Protein AF-A0A847MNQ9-F1 (afdb_monomer_lite)

Foldseek 3Di:
DDPDDDPVVVVVVVVVVVVVVCVVCVVVVVVVVVVVVVVVVVVVVVLVPDAQEFEPEPDADVVSVVVSCVVGFPDDPCCPVDLVSVLVCLQPVDPHQYEYEYACLVVSVVNYDVRSVVNVVSLVCSCVRDVSYHYHHNPPDD

Secondary structure (DSSP, 8-state):
------HHHHHHHHHHHHHHHHHHTHHHHHHHHHHHHHHHHHHHHTTSS--EEEE-TT--SHHHHHHHHHHHS---TTTTS-HHHHHHHHHHT--S-EEEE-SSHHHHHHSS-HHHHHHHHHHHHHHHH-TTEEEE-TT---

Sequence (142 aa):
MSLTLSTKKARRYNARQLKKWHAKNSDFIAYKKRLLQALSSEMAVSREKAMIRIDLNGIRSVEDFYQRLAATVTLPSYAAANLDALHDVLLGDISESLQFVWSTVLEDLEKGSSRLEGLREMLESLPQARDDILISYKGCSN

Radius of gyration: 27.09 Å; chains: 1; bounding box: 70×39×66 Å

Structure (mmCIF, N/CA/C/O backbone):
data_AF-A0A847MNQ9-F1
#
_entry.id   AF-A0A847MNQ9-F1
#
loop_
_atom_site.group_PDB
_atom_site.id
_atom_site.type_symbol
_atom_site.label_atom_id
_atom_site.label_alt_id
_atom_site.label_comp_id
_atom_site.label_asym_id
_atom_site.label_entity_id
_atom_site.label_seq_id
_atom_site.pdbx_PDB_ins_code
_atom_site.Cartn_x
_atom_site.Cartn_y
_atom_site.Cartn_z
_atom_site.occupancy
_atom_site.B_iso_or_equiv
_atom_site.auth_seq_id
_atom_site.auth_comp_id
_atom_site.auth_asym_id
_atom_site.auth_atom_id
_atom_site.pdbx_PDB_model_num
ATOM 1 N N . MET A 1 1 ? 54.006 7.769 -44.978 1.00 34.22 1 MET A N 1
ATOM 2 C CA . MET A 1 1 ? 53.950 8.848 -43.965 1.00 34.22 1 MET A CA 1
ATOM 3 C C . MET A 1 1 ? 52.571 8.846 -43.307 1.00 34.22 1 MET A C 1
ATOM 5 O O . MET A 1 1 ? 51.610 9.218 -43.969 1.00 34.22 1 MET A O 1
ATOM 9 N N . SER A 1 2 ? 52.429 8.372 -42.062 1.00 47.62 2 SER A N 1
ATOM 10 C CA . SER A 1 2 ? 51.132 8.378 -41.363 1.00 47.62 2 SER A CA 1
ATOM 11 C C . SER A 1 2 ? 50.937 9.703 -40.628 1.00 47.62 2 SER A C 1
ATOM 13 O O . SER A 1 2 ? 51.619 9.983 -39.644 1.00 47.62 2 SER A O 1
ATOM 15 N N . LEU A 1 3 ? 50.015 10.535 -41.106 1.00 49.72 3 LEU A N 1
ATOM 16 C CA . LEU A 1 3 ? 49.666 11.796 -40.456 1.00 49.72 3 LEU A CA 1
ATOM 17 C C . LEU A 1 3 ? 48.873 11.507 -39.172 1.00 49.72 3 LEU A C 1
ATOM 19 O O . LEU A 1 3 ? 47.658 11.315 -39.212 1.00 49.72 3 LEU A O 1
ATOM 23 N N . THR A 1 4 ? 49.542 11.478 -38.020 1.00 60.06 4 THR A N 1
ATOM 24 C CA . THR A 1 4 ? 48.870 11.411 -36.716 1.00 60.06 4 THR A CA 1
ATOM 25 C C . THR A 1 4 ? 48.166 12.742 -36.454 1.00 60.06 4 THR A C 1
ATOM 27 O O . THR A 1 4 ? 48.795 13.757 -36.148 1.00 60.06 4 THR A O 1
ATOM 30 N N . LEU A 1 5 ? 46.842 12.772 -36.615 1.00 57.09 5 LEU A N 1
ATOM 31 C CA . LEU A 1 5 ? 46.034 13.944 -36.282 1.00 57.09 5 LEU A CA 1
ATOM 32 C C . LEU A 1 5 ? 46.167 14.256 -34.783 1.00 57.09 5 LEU A C 1
ATOM 34 O O . LEU A 1 5 ? 45.879 13.411 -33.942 1.00 57.09 5 LEU A O 1
ATOM 38 N N . SER A 1 6 ? 46.535 15.499 -34.451 1.00 65.25 6 SER A N 1
ATOM 39 C CA . SER A 1 6 ? 46.463 16.032 -33.081 1.00 65.25 6 SER A CA 1
ATOM 40 C C . SER A 1 6 ? 45.106 15.705 -32.435 1.00 65.25 6 SER A C 1
ATOM 42 O O . SER A 1 6 ? 44.063 15.794 -33.091 1.00 65.25 6 SER A O 1
ATOM 44 N N . THR A 1 7 ? 45.105 15.370 -31.142 1.00 68.94 7 THR A N 1
ATOM 45 C CA . THR A 1 7 ? 43.935 14.917 -30.360 1.00 68.94 7 THR A CA 1
ATOM 46 C C . THR A 1 7 ? 42.696 15.806 -30.545 1.00 68.94 7 THR A C 1
ATOM 48 O O . THR A 1 7 ? 41.572 15.315 -30.659 1.00 68.94 7 THR A O 1
ATOM 51 N N . LYS A 1 8 ? 42.883 17.126 -30.680 1.00 70.06 8 LYS A N 1
ATOM 52 C CA . LYS A 1 8 ? 41.805 18.096 -30.948 1.00 70.06 8 LYS A CA 1
ATOM 53 C C . LYS A 1 8 ? 41.211 17.963 -32.357 1.00 70.06 8 LYS A C 1
ATOM 55 O O . LYS A 1 8 ? 40.001 18.113 -32.528 1.00 70.06 8 LYS A O 1
ATOM 60 N N . LYS A 1 9 ? 42.033 17.669 -33.370 1.00 72.06 9 LYS A N 1
ATOM 61 C CA . LYS A 1 9 ? 41.580 17.424 -34.751 1.00 72.06 9 LYS A CA 1
ATOM 62 C C . LYS A 1 9 ? 40.865 16.074 -34.865 1.00 72.06 9 LYS A C 1
ATOM 64 O O . LYS A 1 9 ? 39.816 16.026 -35.501 1.00 72.06 9 LYS A O 1
ATOM 69 N N . ALA A 1 10 ? 41.350 15.035 -34.181 1.00 72.31 10 ALA A N 1
ATOM 70 C CA . ALA A 1 10 ? 40.689 13.728 -34.118 1.00 72.31 10 ALA A CA 1
ATOM 71 C C . ALA A 1 10 ? 39.288 13.816 -33.478 1.00 72.31 10 ALA A C 1
ATOM 73 O O . ALA A 1 10 ? 38.314 13.338 -34.054 1.00 72.31 10 ALA A O 1
ATOM 74 N N . ARG A 1 11 ? 39.143 14.539 -32.355 1.00 74.25 11 ARG A N 1
ATOM 75 C CA . ARG A 1 11 ? 37.832 14.798 -31.722 1.00 74.25 11 ARG A CA 1
ATOM 76 C C . ARG A 1 11 ? 36.861 15.523 -32.656 1.00 74.25 11 ARG A C 1
ATOM 78 O O . ARG A 1 11 ? 35.700 15.139 -32.764 1.00 74.25 11 ARG A O 1
ATOM 85 N N . ARG A 1 12 ? 37.334 16.554 -33.368 1.00 77.62 12 ARG A N 1
ATOM 86 C CA . ARG A 1 12 ? 36.520 17.296 -34.351 1.00 77.62 12 ARG A CA 1
ATOM 87 C C . ARG A 1 12 ? 36.111 16.423 -35.536 1.00 77.62 12 ARG A C 1
ATOM 89 O O . ARG A 1 12 ? 34.982 16.540 -36.005 1.00 77.62 12 ARG A O 1
ATOM 96 N N . TYR A 1 13 ? 37.009 15.566 -36.013 1.00 77.44 13 TYR A N 1
ATOM 97 C CA . TYR A 1 13 ? 36.714 14.609 -37.074 1.00 77.44 13 TYR A CA 1
ATOM 98 C C . TYR A 1 13 ? 35.646 13.605 -36.624 1.00 77.44 13 TYR A C 1
ATOM 100 O O . TYR A 1 13 ? 34.620 13.484 -37.288 1.00 77.44 13 TYR A O 1
ATOM 108 N N . ASN A 1 14 ? 35.809 13.001 -35.445 1.00 80.25 14 ASN A N 1
ATOM 109 C CA . ASN A 1 14 ? 34.835 12.066 -34.883 1.00 80.25 14 ASN A CA 1
ATOM 110 C C . ASN A 1 14 ? 33.466 12.721 -34.668 1.00 80.25 14 ASN A C 1
ATOM 112 O O . ASN A 1 14 ? 32.460 12.148 -35.064 1.00 80.25 14 ASN A O 1
ATOM 116 N N . ALA A 1 15 ? 33.408 13.956 -34.158 1.00 79.12 15 ALA A N 1
ATOM 117 C CA . ALA A 1 15 ? 32.146 14.687 -34.008 1.00 79.12 15 ALA A CA 1
ATOM 118 C C . ALA A 1 15 ? 31.442 14.948 -35.355 1.00 79.12 15 ALA A C 1
ATOM 120 O O . ALA A 1 15 ? 30.215 14.884 -35.442 1.00 79.12 15 ALA A O 1
ATOM 121 N N . ARG A 1 16 ? 32.201 15.228 -36.426 1.00 81.69 16 ARG A N 1
ATOM 122 C CA . ARG A 1 16 ? 31.646 15.398 -37.782 1.00 81.69 16 ARG A CA 1
ATOM 123 C C . ARG A 1 16 ? 31.114 14.082 -38.339 1.00 81.69 16 ARG A C 1
ATOM 125 O O . 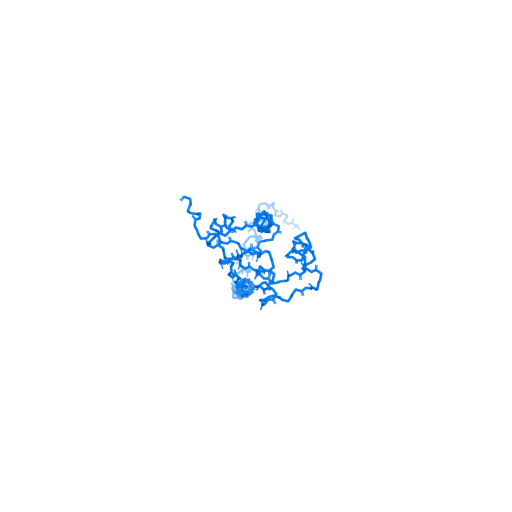ARG A 1 16 ? 30.036 14.080 -38.927 1.00 81.69 16 ARG A O 1
ATOM 132 N N . GLN A 1 17 ? 31.845 12.986 -38.146 1.00 82.19 17 GLN A N 1
ATOM 133 C CA . GLN A 1 17 ? 31.403 11.658 -38.575 1.00 82.19 17 GLN A CA 1
ATOM 134 C C . GLN A 1 17 ? 30.163 11.208 -37.802 1.00 82.19 17 GLN A C 1
ATOM 136 O O . GLN A 1 17 ? 29.209 10.742 -38.414 1.00 82.19 17 GLN A O 1
ATOM 141 N N . LEU A 1 18 ? 30.116 11.465 -36.493 1.00 76.31 18 LEU A N 1
ATOM 142 C CA . LEU A 1 18 ? 28.952 11.192 -35.655 1.00 76.31 18 LEU A CA 1
ATOM 143 C C . LEU A 1 18 ? 27.723 11.973 -36.141 1.00 76.31 18 LEU A C 1
ATOM 145 O O . LEU A 1 18 ? 26.659 11.393 -36.308 1.00 76.31 18 LEU A O 1
ATOM 149 N N . LYS A 1 19 ? 27.864 13.270 -36.454 1.00 80.69 19 LYS A N 1
ATOM 150 C CA . LYS A 1 19 ? 26.768 14.082 -37.018 1.00 80.69 19 LYS A CA 1
ATOM 151 C C . LYS A 1 19 ? 26.275 13.554 -38.363 1.00 80.69 19 LYS A C 1
ATOM 153 O O . LYS A 1 19 ? 25.069 13.462 -38.564 1.00 80.69 19 LYS A O 1
ATOM 158 N N . LYS A 1 20 ? 27.186 13.190 -39.272 1.00 84.69 20 LYS A N 1
ATOM 159 C CA . LYS A 1 20 ? 26.822 12.578 -40.562 1.00 84.69 20 LYS A CA 1
ATOM 160 C C . LYS A 1 20 ? 26.099 11.249 -40.362 1.00 84.69 20 LYS A C 1
ATOM 162 O O . LYS A 1 20 ? 25.113 10.982 -41.039 1.00 84.69 20 LYS A O 1
ATOM 167 N N . TRP A 1 21 ? 26.565 10.446 -39.412 1.00 81.94 21 TRP A N 1
ATOM 168 C CA . TRP A 1 21 ? 25.939 9.182 -39.057 1.00 81.94 21 TRP A CA 1
ATOM 169 C C . TRP A 1 21 ? 24.546 9.390 -38.450 1.00 81.94 21 TRP A C 1
ATOM 171 O O . TRP A 1 21 ? 23.607 8.730 -38.879 1.00 81.94 21 TRP A O 1
ATOM 181 N N . HIS A 1 22 ? 24.372 10.347 -37.536 1.00 75.62 22 HIS A N 1
ATOM 182 C CA . HIS A 1 22 ? 23.064 10.700 -36.979 1.00 75.62 22 HIS A CA 1
ATOM 183 C C . HIS A 1 22 ? 22.102 11.235 -38.042 1.00 75.62 22 HIS A C 1
ATOM 185 O O . HIS A 1 22 ? 20.931 10.887 -38.006 1.00 75.62 22 HIS A O 1
ATOM 191 N N . ALA A 1 23 ? 22.584 12.036 -38.996 1.00 80.44 23 ALA A N 1
ATOM 192 C CA . ALA A 1 23 ? 21.767 12.533 -40.101 1.00 80.44 23 ALA A CA 1
ATOM 193 C C . ALA A 1 23 ? 21.326 11.403 -41.043 1.00 80.44 23 ALA A C 1
ATOM 195 O O . ALA A 1 23 ? 20.187 11.387 -41.484 1.00 80.44 23 ALA A O 1
ATOM 196 N N . LYS A 1 24 ? 22.208 10.430 -41.315 1.00 80.50 24 LYS A N 1
ATOM 197 C CA . LYS A 1 24 ? 21.880 9.257 -42.140 1.00 80.50 24 LYS A CA 1
ATOM 198 C C . LYS A 1 24 ? 20.943 8.273 -41.428 1.00 80.50 24 LYS A C 1
ATOM 200 O O . LYS A 1 24 ? 20.216 7.546 -42.088 1.00 80.50 24 LYS A O 1
ATOM 205 N N . ASN A 1 25 ? 20.978 8.238 -40.096 1.00 83.00 25 ASN A N 1
ATOM 206 C CA . ASN A 1 25 ? 20.187 7.324 -39.269 1.00 83.00 25 ASN A CA 1
ATOM 207 C C . ASN A 1 25 ? 19.111 8.055 -38.449 1.00 83.00 25 ASN A C 1
ATOM 209 O O . ASN A 1 25 ? 18.689 7.545 -37.410 1.00 83.00 25 ASN A O 1
ATOM 213 N N . SER A 1 26 ? 18.681 9.246 -38.880 1.00 79.38 26 SER A N 1
ATOM 214 C CA . SER A 1 26 ? 17.713 10.079 -38.152 1.00 79.38 26 SER A CA 1
ATOM 215 C C . SER A 1 26 ? 16.431 9.317 -37.851 1.00 79.38 26 SER A C 1
ATOM 217 O O . SER A 1 26 ? 15.928 9.364 -36.731 1.00 79.38 26 SER A O 1
ATOM 219 N N . ASP A 1 27 ? 15.966 8.548 -38.830 1.00 78.94 27 ASP A N 1
ATOM 220 C CA . ASP A 1 27 ? 14.694 7.835 -38.773 1.00 78.94 27 ASP A CA 1
ATOM 221 C C . ASP A 1 27 ? 14.782 6.644 -37.817 1.00 78.94 27 ASP A C 1
ATOM 223 O O . ASP A 1 27 ? 13.886 6.427 -37.006 1.00 78.94 27 ASP A O 1
ATOM 227 N N . PHE A 1 28 ? 15.917 5.936 -37.817 1.00 79.00 28 PHE A N 1
ATOM 228 C CA . PHE A 1 28 ? 16.203 4.864 -36.862 1.00 79.00 28 PHE A CA 1
ATOM 229 C C . PHE A 1 28 ? 16.331 5.392 -35.427 1.00 79.00 28 PHE A C 1
ATOM 231 O O . PHE A 1 28 ? 15.838 4.775 -34.484 1.00 79.00 28 PHE A O 1
ATOM 238 N N . ILE A 1 29 ? 16.963 6.554 -35.241 1.00 79.50 29 ILE A N 1
ATOM 239 C CA . ILE A 1 29 ? 17.083 7.198 -33.927 1.00 79.50 29 ILE A CA 1
ATOM 240 C C . ILE A 1 29 ? 15.713 7.669 -33.439 1.00 79.50 29 ILE A C 1
ATOM 242 O O . ILE A 1 29 ? 15.387 7.466 -32.271 1.00 79.50 29 ILE A O 1
ATOM 246 N N . ALA A 1 30 ? 14.901 8.261 -34.316 1.00 79.62 30 ALA A N 1
ATOM 247 C CA . ALA A 1 30 ? 13.537 8.669 -34.001 1.00 79.62 30 ALA A CA 1
ATOM 248 C C . ALA A 1 30 ? 12.661 7.459 -33.650 1.00 79.62 30 ALA A C 1
ATOM 250 O O . ALA A 1 30 ? 11.944 7.503 -32.652 1.00 79.62 30 ALA A O 1
ATOM 251 N N . TYR A 1 31 ? 12.776 6.364 -34.405 1.00 78.81 31 TYR A N 1
ATOM 252 C CA . TYR A 1 31 ? 12.114 5.093 -34.120 1.00 78.81 31 TYR A CA 1
ATOM 253 C C . TYR A 1 31 ? 12.528 4.535 -32.757 1.00 78.81 31 TYR A C 1
ATOM 255 O O . TYR A 1 31 ? 11.676 4.300 -31.904 1.00 78.81 31 TYR A O 1
ATOM 263 N N . LYS A 1 32 ? 13.834 4.410 -32.497 1.00 80.94 32 LYS A N 1
ATOM 264 C CA . LYS A 1 32 ? 14.356 3.917 -31.216 1.00 80.94 32 LYS A CA 1
ATOM 265 C C . LYS A 1 32 ? 13.933 4.810 -30.048 1.00 80.94 32 LYS A C 1
ATOM 267 O O . LYS A 1 32 ? 13.582 4.299 -28.992 1.00 80.94 32 LYS A O 1
ATOM 272 N N . LYS A 1 33 ? 13.929 6.134 -30.232 1.00 80.38 33 LYS A N 1
ATOM 273 C CA . LYS A 1 33 ? 13.472 7.094 -29.219 1.00 80.38 33 LYS A CA 1
ATOM 274 C C . LYS A 1 33 ? 11.979 6.933 -28.930 1.00 80.38 33 LYS A C 1
ATOM 276 O O . LYS A 1 33 ? 11.605 6.907 -27.765 1.00 80.38 33 LYS A O 1
ATOM 281 N N . ARG A 1 34 ? 11.145 6.779 -29.965 1.00 81.25 34 ARG A N 1
ATOM 282 C CA . ARG A 1 34 ? 9.706 6.507 -29.816 1.00 81.25 34 ARG A CA 1
ATOM 283 C C . ARG A 1 34 ? 9.451 5.178 -29.119 1.00 81.25 34 ARG A C 1
ATOM 285 O O . ARG A 1 34 ? 8.612 5.137 -28.237 1.00 81.25 34 ARG A O 1
ATOM 292 N N . LEU A 1 35 ? 10.199 4.132 -29.462 1.00 75.81 35 LEU A N 1
ATOM 293 C CA . LEU A 1 35 ? 10.068 2.809 -28.853 1.00 75.81 35 LEU A CA 1
ATOM 294 C C . LEU A 1 35 ? 10.463 2.834 -27.371 1.00 75.81 35 LEU A C 1
ATOM 296 O O . LEU A 1 35 ? 9.731 2.325 -26.536 1.00 75.81 35 LEU A O 1
ATOM 300 N N . LEU A 1 36 ? 11.565 3.507 -27.022 1.00 72.00 36 LEU A N 1
ATOM 301 C CA . LEU A 1 36 ? 11.950 3.725 -25.623 1.00 72.00 36 LEU A CA 1
ATOM 302 C C . LEU A 1 36 ? 10.918 4.568 -24.861 1.00 72.00 36 LEU A C 1
ATOM 304 O O . LEU A 1 36 ? 10.665 4.313 -23.689 1.00 72.00 36 LEU A O 1
ATOM 308 N N . GLN A 1 37 ? 10.315 5.561 -25.517 1.00 72.44 37 GLN A N 1
ATOM 309 C CA . GLN A 1 37 ? 9.283 6.401 -24.914 1.00 72.44 37 GLN A CA 1
ATOM 310 C C . GLN A 1 37 ? 7.954 5.654 -24.741 1.00 72.44 37 GLN A C 1
ATOM 312 O O . GLN A 1 37 ? 7.308 5.832 -23.716 1.00 72.44 37 GLN A O 1
ATOM 317 N N . ALA A 1 38 ? 7.583 4.785 -25.684 1.00 69.81 38 ALA A N 1
ATOM 318 C CA . ALA A 1 38 ? 6.421 3.907 -25.591 1.00 69.81 38 ALA A CA 1
ATOM 319 C C . ALA A 1 38 ? 6.609 2.845 -24.503 1.00 69.81 38 ALA A C 1
ATOM 321 O O . ALA A 1 38 ? 5.729 2.704 -23.673 1.00 69.81 38 ALA A O 1
ATOM 322 N N . LEU A 1 39 ? 7.780 2.201 -24.416 1.00 66.81 39 LEU A N 1
ATOM 323 C CA . LEU A 1 39 ? 8.108 1.277 -23.321 1.00 66.81 39 LEU A CA 1
ATOM 324 C C . LEU A 1 39 ? 8.092 1.976 -21.956 1.00 66.81 39 LEU A C 1
ATOM 326 O O . LEU A 1 39 ? 7.530 1.452 -21.003 1.00 66.81 39 LEU A O 1
ATOM 330 N N . SER A 1 40 ? 8.661 3.181 -21.857 1.00 63.19 40 SER A N 1
ATOM 331 C CA . SER A 1 40 ? 8.593 3.993 -20.634 1.00 63.19 40 SER A CA 1
ATOM 332 C C . SER A 1 40 ? 7.147 4.356 -20.279 1.00 63.19 40 SER A C 1
ATOM 334 O O . SER A 1 40 ? 6.757 4.291 -19.118 1.00 63.19 40 SER A O 1
ATOM 336 N N . SER A 1 41 ? 6.328 4.681 -21.284 1.00 59.59 41 SER A N 1
ATOM 337 C CA . SER A 1 41 ? 4.906 4.967 -21.107 1.00 59.59 41 SER A CA 1
ATOM 338 C C . SER A 1 41 ? 4.105 3.720 -20.742 1.00 59.59 41 SER A C 1
ATOM 340 O O . SER A 1 41 ? 3.220 3.822 -19.915 1.00 59.59 41 SER A O 1
ATOM 342 N N . GLU A 1 42 ? 4.400 2.547 -21.292 1.00 56.94 42 GLU A N 1
ATOM 343 C CA . GLU A 1 42 ? 3.758 1.277 -20.933 1.00 56.94 42 GLU A CA 1
ATOM 344 C C . GLU A 1 42 ? 4.144 0.842 -19.518 1.00 56.94 42 GLU A C 1
ATOM 346 O O . GLU A 1 42 ? 3.303 0.331 -18.782 1.00 56.94 42 GLU A O 1
ATOM 351 N N . MET A 1 43 ? 5.384 1.107 -19.096 1.00 52.44 43 MET A N 1
ATOM 352 C CA . MET A 1 43 ? 5.829 0.923 -17.713 1.00 52.44 43 MET A CA 1
ATOM 353 C C . MET A 1 43 ? 5.205 1.953 -16.759 1.00 52.44 43 MET A C 1
ATOM 355 O O . MET A 1 43 ? 4.922 1.610 -15.616 1.00 52.44 43 MET A O 1
ATOM 359 N N . ALA A 1 44 ? 4.949 3.187 -17.209 1.00 50.50 44 ALA A N 1
ATOM 360 C CA . ALA A 1 44 ? 4.248 4.216 -16.436 1.00 50.50 44 ALA A CA 1
ATOM 361 C C . ALA A 1 44 ? 2.736 3.941 -16.334 1.00 50.50 44 ALA A C 1
ATOM 363 O O . ALA A 1 44 ? 2.180 4.007 -15.247 1.00 50.50 44 ALA A O 1
ATOM 364 N N . VAL A 1 45 ? 2.094 3.521 -17.425 1.00 52.81 45 VAL A N 1
ATOM 365 C CA . VAL A 1 45 ? 0.689 3.077 -17.466 1.00 52.81 45 VAL A CA 1
ATOM 366 C C . VAL A 1 45 ? 0.515 1.767 -16.686 1.00 52.81 45 VAL A C 1
ATOM 368 O O . VAL A 1 45 ? -0.512 1.551 -16.054 1.00 52.81 45 VAL A O 1
ATOM 371 N N . SER A 1 46 ? 1.547 0.916 -16.637 1.00 48.19 46 SER A N 1
ATOM 372 C CA . SER A 1 46 ? 1.586 -0.248 -15.740 1.00 48.19 46 SER A CA 1
ATOM 373 C C . SER A 1 46 ? 1.908 0.105 -14.285 1.00 48.19 46 SER A C 1
ATOM 375 O O . SER A 1 46 ? 1.673 -0.732 -13.425 1.00 48.19 46 SER A O 1
ATOM 377 N N . ARG A 1 47 ? 2.434 1.301 -13.986 1.00 48.59 47 ARG A N 1
ATOM 378 C CA . ARG A 1 47 ? 2.540 1.849 -12.618 1.00 48.59 47 ARG A CA 1
ATOM 379 C C . ARG A 1 47 ? 1.263 2.571 -12.185 1.00 48.59 47 ARG A C 1
ATOM 381 O O . ARG A 1 47 ? 0.968 2.605 -11.003 1.00 48.59 47 ARG A O 1
ATOM 388 N N . GLU A 1 48 ? 0.450 3.035 -13.132 1.00 51.16 48 GLU A N 1
ATOM 389 C CA . GLU A 1 48 ? -0.968 3.365 -12.917 1.00 51.16 48 GLU A CA 1
ATOM 390 C C . GLU A 1 48 ? -1.863 2.104 -12.853 1.00 51.16 48 GLU A C 1
ATOM 392 O O . GLU A 1 48 ? -3.092 2.208 -12.894 1.00 51.16 48 GLU A O 1
ATOM 397 N N . LYS A 1 49 ? -1.278 0.896 -12.736 1.00 54.12 49 LYS A N 1
ATOM 398 C CA . LYS A 1 49 ? -2.023 -0.341 -12.462 1.00 54.12 49 LYS A CA 1
ATOM 399 C C . LYS A 1 49 ? -2.788 -0.187 -11.153 1.00 54.12 49 LYS A C 1
ATOM 401 O O . LYS A 1 49 ? -2.204 -0.289 -10.084 1.00 54.12 49 LYS A O 1
ATOM 406 N N . ALA A 1 50 ? -4.098 -0.001 -11.283 1.00 65.50 50 ALA A N 1
ATOM 407 C CA . ALA A 1 50 ? -5.131 -0.419 -10.339 1.00 65.50 50 ALA A CA 1
ATOM 408 C C . ALA A 1 50 ? -4.702 -0.369 -8.863 1.00 65.50 50 ALA A C 1
ATOM 410 O O . ALA A 1 50 ? -4.677 -1.394 -8.186 1.00 65.50 50 ALA A O 1
ATOM 411 N N . MET A 1 51 ? -4.356 0.823 -8.373 1.00 76.12 51 MET A N 1
ATOM 412 C CA . MET A 1 51 ? -4.101 1.003 -6.951 1.00 76.12 51 MET A CA 1
ATOM 413 C C . MET A 1 51 ? -5.382 0.653 -6.188 1.00 76.12 51 MET A C 1
ATOM 415 O O . MET A 1 51 ? -6.432 1.268 -6.404 1.00 76.12 51 MET A O 1
ATOM 419 N N . ILE A 1 52 ? -5.315 -0.373 -5.342 1.00 84.50 52 ILE A N 1
ATOM 420 C CA . ILE A 1 52 ? -6.478 -0.871 -4.615 1.00 84.50 52 ILE A CA 1
ATOM 421 C C . ILE A 1 52 ? -6.780 0.125 -3.507 1.00 84.50 52 ILE A C 1
ATOM 423 O O . ILE A 1 52 ? -5.993 0.315 -2.580 1.00 84.50 52 ILE A O 1
ATOM 427 N N . ARG A 1 53 ? -7.930 0.787 -3.621 1.00 86.94 53 ARG A N 1
ATOM 428 C CA . ARG A 1 53 ? -8.369 1.777 -2.647 1.00 86.94 53 ARG A CA 1
ATOM 429 C C . ARG A 1 53 ? -9.169 1.113 -1.535 1.00 86.94 53 ARG A C 1
ATOM 431 O O . ARG A 1 53 ? -10.224 0.538 -1.787 1.00 86.94 53 ARG A O 1
ATOM 438 N N . ILE A 1 54 ? -8.692 1.274 -0.309 1.00 88.31 54 ILE A N 1
ATOM 439 C CA . ILE A 1 54 ? -9.293 0.736 0.908 1.00 88.31 54 ILE A CA 1
ATOM 440 C C . ILE A 1 54 ? -9.793 1.909 1.750 1.00 88.31 54 ILE A C 1
ATOM 442 O O . ILE A 1 54 ? -9.021 2.779 2.161 1.00 88.31 54 ILE A O 1
ATOM 446 N N . ASP A 1 55 ? -11.105 1.949 1.982 1.00 89.06 55 ASP A N 1
ATOM 447 C CA . ASP A 1 55 ? -11.738 2.968 2.817 1.00 89.06 55 ASP A CA 1
ATOM 448 C C . ASP A 1 55 ? -11.742 2.525 4.288 1.00 89.06 55 ASP A C 1
ATOM 450 O O . ASP A 1 55 ? -12.349 1.513 4.653 1.00 89.06 55 ASP A O 1
ATOM 454 N N . LEU A 1 56 ? -11.064 3.297 5.132 1.00 86.62 56 LEU A N 1
ATOM 455 C CA . LEU A 1 56 ? -10.909 3.067 6.565 1.00 86.62 56 LEU A CA 1
ATOM 456 C C . LEU A 1 56 ? -11.840 3.940 7.422 1.00 86.62 56 LEU A C 1
ATOM 458 O O . LEU A 1 56 ? -11.714 3.968 8.642 1.00 86.62 56 LEU A O 1
ATOM 462 N N . ASN A 1 57 ? -12.799 4.643 6.818 1.00 85.88 57 ASN A N 1
ATOM 463 C CA . ASN A 1 57 ? -13.704 5.522 7.553 1.00 85.88 57 ASN A CA 1
ATOM 464 C C . ASN A 1 57 ? -14.644 4.739 8.488 1.00 85.88 57 ASN A C 1
ATOM 466 O O . ASN A 1 57 ? -15.286 3.763 8.072 1.00 85.88 57 ASN A O 1
ATOM 470 N N . GLY A 1 58 ? -14.762 5.186 9.739 1.00 83.19 58 GLY A N 1
ATOM 471 C CA . GLY A 1 58 ? -15.675 4.629 10.738 1.00 83.19 58 GLY A CA 1
ATOM 472 C C . GLY A 1 58 ? -15.241 3.276 11.301 1.00 83.19 58 GLY A C 1
ATOM 473 O O . GLY A 1 58 ? -16.096 2.493 11.723 1.00 83.19 58 GLY A O 1
ATOM 474 N N . ILE A 1 59 ? -13.948 2.954 11.239 1.00 86.00 59 ILE A N 1
ATOM 475 C CA . ILE A 1 59 ? -13.407 1.727 11.829 1.00 86.00 59 ILE A CA 1
ATOM 476 C C . ILE A 1 59 ? -13.457 1.838 13.352 1.00 86.00 59 ILE A C 1
ATOM 478 O O . ILE A 1 59 ? -13.009 2.826 13.926 1.00 86.00 59 ILE A O 1
ATOM 482 N N . ARG A 1 60 ? -13.986 0.804 14.014 1.00 81.44 60 ARG A N 1
ATOM 483 C CA . ARG A 1 60 ? -14.119 0.767 15.480 1.00 81.44 60 ARG A CA 1
ATOM 484 C C . ARG A 1 60 ? -13.121 -0.174 16.140 1.00 81.44 60 ARG A C 1
ATOM 486 O O . ARG A 1 60 ? -12.912 -0.105 17.349 1.00 81.44 60 ARG A O 1
ATOM 493 N N . SER A 1 61 ? -12.501 -1.055 15.361 1.00 83.25 61 SER A N 1
ATOM 494 C CA . SER A 1 61 ? -11.543 -2.037 15.848 1.00 83.25 61 SER A CA 1
ATOM 495 C C . SER A 1 61 ? -10.536 -2.443 14.772 1.00 83.25 61 SER A C 1
ATOM 497 O O . SER A 1 61 ? -10.779 -2.301 13.578 1.00 83.25 61 SER A O 1
ATOM 499 N N . VAL A 1 62 ? -9.406 -3.000 15.208 1.00 83.69 62 VAL A N 1
ATOM 500 C CA . VAL A 1 62 ? -8.412 -3.613 14.312 1.00 83.69 62 VAL A CA 1
ATOM 501 C C . VAL A 1 62 ? -9.026 -4.781 13.519 1.00 83.69 62 VAL A C 1
ATOM 503 O O . VAL A 1 62 ? -8.665 -5.010 12.372 1.00 83.69 62 VAL A O 1
ATOM 506 N N . GLU A 1 63 ? -10.010 -5.479 14.088 1.00 83.31 63 GLU A N 1
ATOM 507 C CA . GLU A 1 63 ? -10.733 -6.552 13.397 1.00 83.31 63 GLU A CA 1
ATOM 508 C C . GLU A 1 63 ? -11.524 -6.026 12.190 1.00 83.31 63 GLU A C 1
ATOM 510 O O . GLU A 1 63 ? -11.450 -6.593 11.101 1.00 83.31 63 GLU A O 1
ATOM 515 N N . ASP A 1 64 ? -12.219 -4.892 12.345 1.00 84.62 64 ASP A N 1
ATOM 516 C CA . ASP A 1 64 ? -12.939 -4.256 11.233 1.00 84.62 64 ASP A CA 1
ATOM 517 C C . ASP A 1 64 ? -11.975 -3.838 10.113 1.00 84.62 64 ASP A C 1
ATOM 519 O O . ASP A 1 64 ? -12.313 -3.918 8.931 1.00 84.62 64 ASP A O 1
ATOM 523 N N . PHE A 1 65 ? -10.763 -3.404 10.476 1.00 86.25 65 PHE A N 1
ATOM 524 C CA . PHE A 1 65 ? -9.705 -3.130 9.508 1.00 86.25 65 PHE A CA 1
ATOM 525 C C . PHE A 1 65 ? -9.323 -4.400 8.738 1.00 86.25 65 PHE A C 1
ATOM 527 O O . PHE A 1 65 ? -9.326 -4.381 7.504 1.00 86.25 65 PHE A O 1
ATOM 534 N N . TYR A 1 66 ? -9.054 -5.508 9.438 1.00 84.56 66 TYR A N 1
ATOM 535 C CA . TYR A 1 66 ? -8.701 -6.781 8.802 1.00 84.56 66 TYR A CA 1
ATOM 536 C C . TYR A 1 66 ? -9.782 -7.257 7.841 1.00 84.56 66 TYR A C 1
ATOM 538 O O . TYR A 1 66 ? -9.464 -7.672 6.731 1.00 84.56 66 TYR A O 1
ATOM 546 N N . GLN A 1 67 ? -11.055 -7.152 8.222 1.00 84.75 67 GLN A N 1
ATOM 547 C CA . GLN A 1 67 ? -12.164 -7.552 7.356 1.00 84.75 67 GLN A CA 1
ATOM 548 C C . GLN A 1 67 ? -12.213 -6.731 6.064 1.00 84.75 67 GLN A C 1
ATOM 550 O O . GLN A 1 67 ? -12.393 -7.293 4.984 1.00 84.75 67 GLN A O 1
ATOM 555 N N . ARG A 1 68 ? -12.012 -5.411 6.147 1.00 87.81 68 ARG A N 1
ATOM 556 C CA . ARG A 1 68 ? -11.974 -4.534 4.963 1.00 87.81 68 ARG A CA 1
ATOM 557 C C . ARG A 1 68 ? -10.764 -4.819 4.076 1.00 87.81 68 ARG A C 1
ATOM 559 O O . ARG A 1 68 ? -10.879 -4.780 2.849 1.00 87.81 68 ARG A O 1
ATOM 566 N N . LEU A 1 69 ? -9.623 -5.131 4.685 1.00 85.94 69 LEU A N 1
ATOM 567 C CA . LEU A 1 69 ? -8.401 -5.448 3.957 1.00 85.94 69 LEU A CA 1
ATOM 568 C C . LEU A 1 69 ? -8.494 -6.818 3.275 1.00 85.94 69 LEU A C 1
ATOM 570 O O . LEU A 1 69 ? -8.243 -6.920 2.082 1.00 85.94 69 LEU A O 1
ATOM 574 N N . ALA A 1 70 ? -8.965 -7.844 3.983 1.00 85.00 70 ALA A N 1
ATOM 575 C CA . ALA A 1 70 ? -9.171 -9.187 3.441 1.00 85.00 70 ALA A CA 1
ATOM 576 C C . ALA A 1 70 ? -10.254 -9.238 2.349 1.00 85.00 70 ALA A C 1
ATOM 578 O O . ALA A 1 70 ? -10.214 -10.095 1.469 1.00 85.00 70 ALA A O 1
ATOM 579 N N . ALA A 1 71 ? -11.227 -8.320 2.384 1.00 83.69 71 ALA A N 1
ATOM 580 C CA . ALA A 1 71 ? -12.242 -8.199 1.338 1.00 83.69 71 ALA A CA 1
ATOM 581 C C . ALA A 1 71 ? -11.690 -7.631 0.020 1.00 83.69 71 ALA A C 1
ATOM 583 O O . ALA A 1 71 ? -12.302 -7.822 -1.031 1.00 83.69 71 ALA A O 1
ATOM 584 N N . THR A 1 72 ? -10.567 -6.911 0.070 1.00 83.00 72 THR A N 1
ATOM 585 C CA . THR A 1 72 ? -9.981 -6.219 -1.089 1.00 83.00 72 THR A CA 1
ATOM 586 C C . THR A 1 72 ? -8.693 -6.868 -1.581 1.00 83.00 72 THR A C 1
ATOM 588 O O . THR A 1 72 ? -8.427 -6.843 -2.781 1.00 83.00 72 THR A O 1
ATOM 591 N N . VAL A 1 73 ? -7.922 -7.475 -0.679 1.00 82.88 73 VAL A N 1
ATOM 592 C CA . VAL A 1 73 ? -6.623 -8.094 -0.948 1.00 82.88 73 VAL A CA 1
ATOM 593 C C . VAL A 1 73 ? -6.618 -9.507 -0.382 1.00 82.88 73 VAL A C 1
ATOM 595 O O . VAL A 1 73 ? -7.086 -9.756 0.730 1.00 82.88 73 VAL A O 1
ATOM 598 N N . THR A 1 74 ? -6.060 -10.452 -1.134 1.00 79.56 74 THR A N 1
ATOM 599 C CA . THR A 1 74 ? -5.857 -11.815 -0.643 1.00 79.56 74 THR A CA 1
ATOM 600 C C . THR A 1 74 ? -4.751 -11.826 0.401 1.00 79.56 74 THR A C 1
ATOM 602 O O . THR A 1 74 ? -3.571 -11.741 0.068 1.00 79.56 74 THR A O 1
ATOM 605 N N . LEU A 1 75 ? -5.142 -11.938 1.667 1.00 80.00 75 LEU A N 1
ATOM 606 C CA . LEU A 1 75 ? -4.216 -12.045 2.785 1.00 80.00 75 LEU A CA 1
ATOM 607 C C . LEU A 1 75 ? -3.874 -13.505 3.093 1.00 80.00 75 LEU A C 1
ATOM 609 O O . LEU A 1 75 ? -4.763 -14.364 3.071 1.00 80.00 75 LEU A O 1
ATOM 613 N N . PRO A 1 76 ? -2.618 -13.800 3.455 1.00 78.44 76 PRO A N 1
ATOM 614 C CA . PRO A 1 76 ? -2.274 -15.086 4.029 1.00 78.44 76 PRO A CA 1
ATOM 615 C C . PRO A 1 76 ? -2.905 -15.251 5.419 1.00 78.44 76 PRO A C 1
ATOM 617 O O . PRO A 1 76 ? -3.111 -14.290 6.160 1.00 78.44 76 PRO A O 1
ATOM 620 N N . SER A 1 77 ? -3.179 -16.495 5.813 1.00 75.94 77 SER A N 1
ATOM 621 C CA . SER A 1 77 ? -3.896 -16.825 7.056 1.00 75.94 77 SER A CA 1
ATOM 622 C C . SER A 1 77 ? -3.197 -16.367 8.342 1.00 75.94 77 SER A C 1
ATOM 624 O O . SER A 1 77 ? -3.846 -16.258 9.377 1.00 75.94 77 SER A O 1
ATOM 626 N N . TYR A 1 78 ? -1.888 -16.099 8.296 1.00 78.19 78 TYR A N 1
ATOM 627 C CA . TYR A 1 78 ? -1.119 -15.592 9.437 1.00 78.19 78 TYR A CA 1
ATOM 628 C C . TYR A 1 78 ? -1.180 -14.065 9.597 1.00 78.19 78 TYR A C 1
ATOM 630 O O . TYR A 1 78 ? -0.813 -13.567 10.658 1.00 78.19 78 TYR A O 1
ATOM 638 N N . ALA A 1 79 ? -1.680 -13.321 8.603 1.00 77.38 79 ALA A N 1
ATOM 639 C CA . ALA A 1 79 ? -1.725 -11.856 8.641 1.00 77.38 79 ALA A CA 1
ATOM 640 C C . ALA A 1 79 ? -2.612 -11.303 9.772 1.00 77.38 79 ALA A C 1
ATOM 642 O O . ALA A 1 79 ? -2.363 -10.213 10.268 1.00 77.38 79 ALA A O 1
ATOM 643 N N . ALA A 1 80 ? -3.632 -12.055 10.200 1.00 75.12 80 ALA A N 1
ATOM 644 C CA . ALA A 1 80 ? -4.550 -11.655 11.270 1.00 75.12 80 ALA A CA 1
ATOM 645 C C . ALA A 1 80 ? -4.062 -12.033 12.686 1.00 75.12 80 ALA A C 1
ATOM 647 O O . ALA A 1 80 ? -4.804 -11.876 13.655 1.00 75.12 80 ALA A O 1
ATOM 648 N N . ALA A 1 81 ? -2.842 -12.565 12.834 1.00 75.19 81 ALA A N 1
ATOM 649 C CA . ALA A 1 81 ? -2.337 -13.026 14.129 1.00 75.19 81 ALA A CA 1
ATOM 650 C C . ALA A 1 81 ? -1.990 -11.866 15.083 1.00 75.19 81 ALA A C 1
ATOM 652 O O . ALA A 1 81 ? -2.310 -11.926 16.272 1.00 75.19 81 ALA A O 1
ATOM 653 N N . ASN A 1 82 ? -1.329 -10.821 14.579 1.00 83.00 82 ASN A N 1
ATOM 654 C CA . ASN A 1 82 ? -0.956 -9.608 15.313 1.00 83.00 82 ASN A CA 1
ATOM 655 C C . ASN A 1 82 ? -0.651 -8.450 14.334 1.00 83.00 82 ASN A C 1
ATOM 657 O O . ASN A 1 82 ? -0.528 -8.661 13.131 1.00 83.00 82 ASN A O 1
ATOM 661 N N . LEU A 1 83 ? -0.543 -7.221 14.860 1.00 83.06 83 LEU A N 1
ATOM 662 C CA . LEU A 1 83 ? -0.222 -6.032 14.052 1.00 83.06 83 LEU A CA 1
ATOM 663 C C . LEU A 1 83 ? 1.159 -6.131 13.386 1.00 83.06 83 LEU A C 1
ATOM 665 O O . LEU A 1 83 ? 1.317 -5.683 12.257 1.00 83.06 83 LEU A O 1
ATOM 669 N N . ASP A 1 84 ? 2.130 -6.762 14.046 1.00 83.81 84 ASP A N 1
ATOM 670 C CA . ASP A 1 84 ? 3.476 -6.929 13.492 1.00 83.81 84 ASP A CA 1
ATOM 671 C C . ASP A 1 84 ? 3.475 -7.856 12.262 1.00 83.81 84 ASP A C 1
ATOM 673 O O . ASP A 1 84 ? 4.057 -7.528 11.235 1.00 83.81 84 ASP A O 1
ATOM 677 N N . ALA A 1 85 ? 2.740 -8.973 12.301 1.00 85.62 85 ALA A N 1
ATOM 678 C CA . ALA A 1 85 ? 2.599 -9.877 11.158 1.00 85.62 85 ALA A CA 1
ATOM 679 C C . ALA A 1 85 ? 1.847 -9.212 10.002 1.00 85.62 85 ALA A C 1
ATOM 681 O O . ALA A 1 85 ? 2.166 -9.459 8.842 1.00 85.62 85 ALA A O 1
ATOM 682 N N . LEU A 1 86 ? 0.858 -8.363 10.296 1.00 86.00 86 LEU A N 1
ATOM 683 C CA . LEU A 1 86 ? 0.199 -7.555 9.272 1.00 86.00 86 LEU A CA 1
ATOM 684 C C . LEU A 1 86 ? 1.189 -6.593 8.604 1.00 86.00 86 LEU A C 1
ATOM 686 O O . LEU A 1 86 ? 1.164 -6.446 7.382 1.00 86.00 86 LEU A O 1
ATOM 690 N N . HIS A 1 87 ? 2.051 -5.948 9.390 1.00 86.31 87 HIS A N 1
ATOM 691 C CA . HIS A 1 87 ? 3.094 -5.062 8.878 1.00 86.31 87 HIS A CA 1
ATOM 692 C C . HIS A 1 87 ? 4.059 -5.811 7.956 1.00 86.31 87 HIS A C 1
ATOM 694 O O . HIS A 1 87 ? 4.254 -5.386 6.816 1.00 86.31 87 HIS A O 1
ATOM 700 N N . ASP A 1 88 ? 4.555 -6.971 8.388 1.00 86.50 88 ASP A N 1
ATOM 701 C CA . ASP A 1 88 ? 5.441 -7.826 7.590 1.00 86.50 88 ASP A CA 1
ATOM 702 C C . ASP A 1 88 ? 4.791 -8.240 6.259 1.00 86.50 88 ASP A C 1
ATOM 704 O O . ASP A 1 88 ? 5.412 -8.149 5.196 1.00 86.50 88 ASP A O 1
ATOM 708 N N . VAL A 1 89 ? 3.512 -8.625 6.288 1.00 86.00 89 VAL A N 1
ATOM 709 C CA . VAL A 1 89 ? 2.744 -9.008 5.091 1.00 86.00 89 VAL A CA 1
ATOM 710 C C . VAL A 1 89 ? 2.575 -7.830 4.129 1.00 86.00 89 VAL A C 1
ATOM 712 O O . VAL A 1 89 ? 2.746 -7.989 2.919 1.00 86.00 89 VAL A O 1
ATOM 715 N N . LEU A 1 90 ? 2.273 -6.634 4.643 1.00 84.25 90 LEU A N 1
ATOM 716 C CA . LEU A 1 90 ? 2.137 -5.417 3.833 1.00 84.25 90 LEU A CA 1
ATOM 717 C C . LEU A 1 90 ? 3.468 -4.998 3.190 1.00 84.25 90 LEU A C 1
ATOM 719 O O . LEU A 1 90 ? 3.477 -4.457 2.078 1.00 84.25 90 LEU A O 1
ATOM 723 N N . LEU A 1 91 ? 4.595 -5.274 3.845 1.00 84.75 91 LEU A N 1
ATOM 724 C CA . LEU A 1 91 ? 5.921 -4.957 3.321 1.00 84.75 91 LEU A CA 1
ATOM 725 C C . LEU A 1 91 ? 6.474 -6.008 2.353 1.00 84.75 91 LEU A C 1
ATOM 727 O O . LEU A 1 91 ? 7.135 -5.630 1.386 1.00 84.75 91 LEU A O 1
ATOM 731 N N . GLY A 1 92 ? 6.227 -7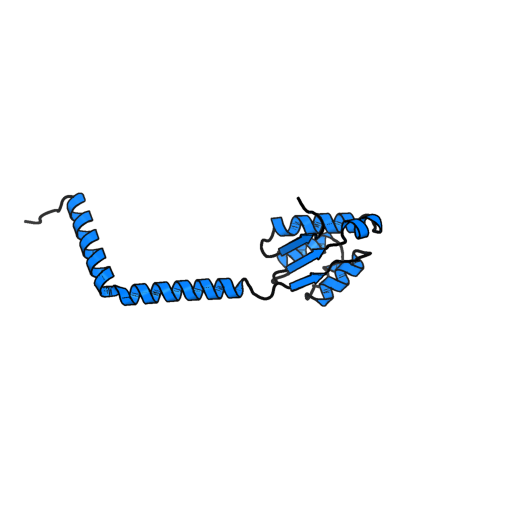.295 2.593 1.00 79.38 92 GLY A N 1
ATOM 732 C CA . GLY A 1 92 ? 6.882 -8.382 1.858 1.00 79.38 92 GLY A CA 1
ATOM 733 C C . GLY A 1 92 ? 5.978 -9.187 0.928 1.00 79.38 92 GLY A C 1
ATOM 734 O O . GLY A 1 92 ? 6.395 -9.526 -0.179 1.00 79.38 92 GLY A O 1
ATOM 735 N N . ASP A 1 93 ? 4.754 -9.485 1.357 1.00 79.88 93 ASP A N 1
ATOM 736 C CA . ASP A 1 93 ? 3.924 -10.515 0.716 1.00 79.88 93 ASP A CA 1
ATOM 737 C C . ASP A 1 93 ? 2.893 -9.939 -0.264 1.00 79.88 93 ASP A C 1
ATOM 739 O O . ASP A 1 93 ? 2.445 -10.631 -1.181 1.00 79.88 93 ASP A O 1
ATOM 743 N N . ILE A 1 94 ? 2.528 -8.665 -0.108 1.00 80.50 94 ILE A N 1
ATOM 744 C CA . ILE A 1 94 ? 1.555 -7.990 -0.974 1.00 80.50 94 ILE A CA 1
ATOM 745 C C . ILE A 1 94 ? 2.264 -7.387 -2.191 1.00 80.50 94 ILE A C 1
ATOM 747 O O . ILE A 1 94 ? 3.133 -6.522 -2.075 1.00 80.50 94 ILE A O 1
ATOM 751 N N . SER A 1 95 ? 1.885 -7.832 -3.387 1.00 75.06 95 SER A N 1
ATOM 752 C CA . SER A 1 95 ? 2.472 -7.354 -4.651 1.00 75.06 95 SER A CA 1
ATOM 753 C C . SER A 1 95 ? 1.703 -6.173 -5.251 1.00 75.06 95 SER A C 1
ATOM 755 O O . SER A 1 95 ? 2.182 -5.520 -6.177 1.00 75.06 95 SER A O 1
ATOM 757 N N . GLU A 1 96 ? 0.506 -5.910 -4.741 1.00 80.56 96 GLU A N 1
ATOM 758 C CA . GLU A 1 96 ? -0.409 -4.874 -5.191 1.00 80.56 96 GLU A CA 1
ATOM 759 C C . GLU A 1 96 ? -0.055 -3.500 -4.607 1.00 80.56 96 GLU A C 1
ATOM 761 O O . GLU A 1 96 ? 0.365 -3.375 -3.457 1.00 80.56 96 GLU A O 1
ATOM 766 N N . SER A 1 97 ? -0.272 -2.446 -5.395 1.00 85.38 97 SER A N 1
ATOM 767 C CA . SER A 1 97 ? -0.196 -1.065 -4.912 1.00 85.38 97 SER A CA 1
ATOM 768 C C . SER A 1 97 ? -1.461 -0.729 -4.123 1.00 85.38 97 SER A C 1
ATOM 770 O O . SER A 1 97 ? -2.575 -0.919 -4.623 1.00 85.38 97 SER A O 1
ATOM 772 N N . LEU A 1 98 ? -1.309 -0.215 -2.902 1.00 86.81 98 LEU A N 1
ATOM 773 C CA . LEU A 1 98 ? -2.420 0.015 -1.974 1.00 86.81 98 LEU A CA 1
ATOM 774 C C . LEU A 1 98 ? -2.613 1.501 -1.687 1.00 86.81 98 LEU A C 1
ATOM 776 O O . LEU A 1 98 ? -1.654 2.240 -1.479 1.00 86.81 98 LEU A O 1
ATOM 780 N N . GLN A 1 99 ? -3.873 1.924 -1.599 1.00 87.88 99 GLN A N 1
ATOM 781 C CA . GLN A 1 99 ? -4.242 3.248 -1.114 1.00 87.88 99 GLN A CA 1
ATOM 782 C C . GLN A 1 99 ? -5.194 3.153 0.064 1.00 87.88 99 GLN A C 1
ATOM 784 O O . GLN A 1 99 ? -6.369 2.825 -0.099 1.00 87.88 99 GLN A O 1
ATOM 789 N N . PHE A 1 100 ? -4.717 3.545 1.235 1.00 88.69 100 PHE A N 1
ATOM 790 C CA . PHE A 1 100 ? -5.544 3.677 2.423 1.00 88.69 100 PHE A CA 1
ATOM 791 C C . PHE A 1 100 ? -6.131 5.083 2.505 1.00 88.69 100 PHE A C 1
ATOM 793 O O . PHE A 1 100 ? -5.412 6.080 2.410 1.00 88.69 100 PHE A O 1
ATOM 800 N N . VAL A 1 101 ? -7.446 5.178 2.694 1.00 88.75 101 VAL A N 1
ATOM 801 C CA . VAL A 1 101 ? -8.138 6.455 2.900 1.00 88.75 101 VAL A CA 1
ATOM 8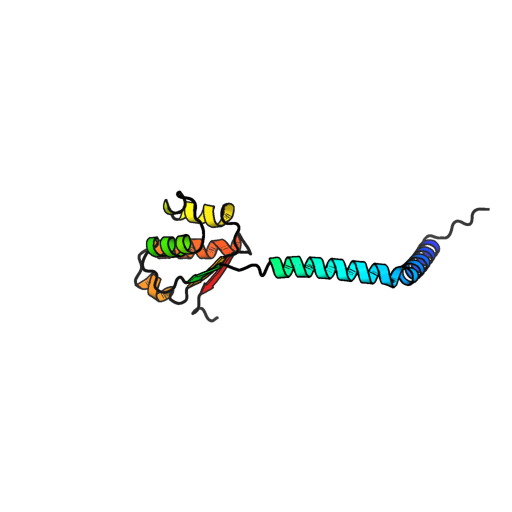02 C C . VAL A 1 101 ? -8.791 6.451 4.269 1.00 88.75 101 VAL A C 1
ATOM 804 O O . VAL A 1 101 ? -9.739 5.705 4.490 1.00 88.75 101 VAL A O 1
ATOM 807 N N . TRP A 1 102 ? -8.312 7.309 5.168 1.00 88.75 102 TRP A N 1
ATOM 808 C CA . TRP A 1 102 ? -8.821 7.410 6.534 1.00 88.75 102 TRP A CA 1
ATOM 809 C C . TRP A 1 102 ? -9.115 8.867 6.896 1.00 88.75 102 TRP A C 1
ATOM 811 O O . TRP A 1 102 ? -8.268 9.618 7.367 1.00 88.75 102 TRP A O 1
ATOM 821 N N . SER A 1 103 ? -10.340 9.296 6.616 1.00 84.75 103 SER A N 1
ATOM 822 C CA . SER A 1 103 ? -10.810 10.673 6.824 1.00 84.75 103 SER A CA 1
ATOM 823 C C . SER A 1 103 ? -11.265 10.914 8.262 1.00 84.75 103 SER A C 1
ATOM 825 O O . SER A 1 103 ? -11.041 11.980 8.817 1.00 84.75 103 SER A O 1
ATOM 827 N N . THR A 1 104 ? -11.879 9.913 8.890 1.00 82.62 104 THR A N 1
ATOM 828 C CA . THR A 1 104 ? -12.427 10.002 10.253 1.00 82.62 104 THR A CA 1
ATOM 829 C C . THR A 1 104 ? -11.427 9.591 11.335 1.00 82.62 104 THR A C 1
ATOM 831 O O . THR A 1 104 ? -11.842 9.276 12.443 1.00 82.62 104 THR A O 1
ATOM 834 N N . VAL A 1 105 ? -10.114 9.601 11.051 1.00 82.62 105 VAL A N 1
ATOM 835 C CA . VAL A 1 105 ? -9.092 9.036 11.955 1.00 82.62 105 VAL A CA 1
ATOM 836 C C . VAL A 1 105 ? -9.149 9.631 13.362 1.00 82.62 105 VAL A C 1
ATOM 838 O O . VAL A 1 105 ? -9.037 8.896 14.330 1.00 82.62 105 VAL A O 1
ATOM 841 N N . LEU A 1 106 ? -9.385 10.941 13.495 1.00 80.69 106 LEU A N 1
ATOM 842 C CA . LEU A 1 106 ? -9.476 11.596 14.803 1.00 80.69 106 LEU A CA 1
ATOM 843 C C . LEU A 1 106 ? -10.688 11.098 15.598 1.00 80.69 106 LEU A C 1
ATOM 845 O O . LEU A 1 106 ? -10.543 10.700 16.747 1.00 80.69 106 LEU A O 1
ATOM 849 N N . GLU A 1 107 ? -11.862 11.042 14.968 1.00 82.06 107 GLU A N 1
ATOM 850 C CA . GLU A 1 107 ? -13.077 10.548 15.619 1.00 82.06 107 GLU A CA 1
ATOM 851 C C . GLU A 1 107 ? -12.996 9.054 15.956 1.00 82.06 107 GLU A C 1
ATOM 853 O O . GLU A 1 107 ? -13.514 8.619 16.984 1.00 82.06 107 GLU A O 1
ATOM 858 N N . ASP A 1 108 ? -12.375 8.269 15.076 1.00 81.75 108 ASP A N 1
ATOM 859 C CA . ASP A 1 108 ? -12.220 6.825 15.237 1.00 81.75 108 ASP A CA 1
ATOM 860 C C . ASP A 1 108 ? -11.196 6.497 16.329 1.00 81.75 108 ASP A C 1
ATOM 862 O O . ASP A 1 108 ? -11.381 5.526 17.057 1.00 81.75 108 ASP A O 1
ATOM 866 N N . LEU A 1 109 ? -10.150 7.316 16.488 1.00 81.81 109 LEU A N 1
ATOM 867 C CA . LEU A 1 109 ? -9.192 7.200 17.589 1.00 81.81 109 LEU A CA 1
ATOM 868 C C . LEU A 1 109 ? -9.808 7.628 18.924 1.00 81.81 109 LEU A C 1
ATOM 870 O O . LEU A 1 109 ? -9.652 6.913 19.909 1.00 81.81 109 LEU A O 1
ATOM 874 N N . GLU A 1 110 ? -10.567 8.728 18.960 1.00 80.25 110 GLU A N 1
ATOM 875 C CA . GLU A 1 110 ? -11.254 9.190 20.178 1.00 80.25 110 GLU A CA 1
ATOM 876 C C . GLU A 1 110 ? -12.292 8.184 20.693 1.00 80.25 110 GLU A C 1
ATOM 878 O O . GLU A 1 110 ? -12.449 7.998 21.900 1.00 80.25 110 GLU A O 1
ATOM 883 N N . LYS A 1 111 ? -13.017 7.527 19.780 1.00 76.69 111 LYS A N 1
ATOM 884 C CA . LYS A 1 111 ? -14.003 6.478 20.103 1.00 76.69 111 LYS A CA 1
ATOM 885 C C . LYS A 1 111 ? -13.368 5.089 20.211 1.00 76.69 111 LYS A C 1
ATOM 887 O O . LYS A 1 111 ? -14.042 4.133 20.602 1.00 76.69 111 LYS A O 1
ATOM 892 N N . GLY A 1 112 ? -12.117 4.9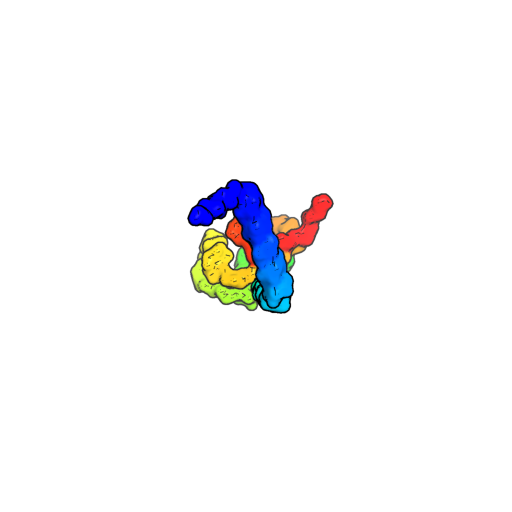74 19.790 1.00 71.19 112 GLY A N 1
ATOM 893 C CA . GLY A 1 112 ? -11.395 3.735 19.590 1.00 71.19 112 GLY A CA 1
ATOM 894 C C . GLY A 1 112 ? -10.729 3.199 20.848 1.00 71.19 112 GLY A C 1
ATOM 895 O O . GLY A 1 112 ? -10.824 3.747 21.940 1.00 71.19 112 GLY A O 1
ATOM 896 N N . SER A 1 113 ? -10.027 2.082 20.679 1.00 74.81 113 SER A N 1
ATOM 897 C CA . SER A 1 113 ? -9.140 1.526 21.706 1.00 74.81 113 SER A CA 1
ATOM 898 C C . SER A 1 113 ? -7.686 1.875 21.389 1.00 74.81 113 SER A C 1
ATOM 900 O O . SER A 1 113 ? -7.361 2.123 20.231 1.00 74.81 113 SER A O 1
ATOM 902 N N . SER A 1 114 ? -6.786 1.787 22.374 1.00 78.56 114 SER A N 1
ATOM 903 C CA . SER A 1 114 ? -5.335 1.993 22.184 1.00 78.56 114 SER A CA 1
ATOM 904 C C . SER A 1 114 ? -4.716 1.122 21.080 1.00 78.56 114 SER A C 1
ATOM 906 O O . SER A 1 114 ? -3.681 1.449 20.512 1.00 78.56 114 SER A O 1
ATOM 908 N N . ARG A 1 115 ? -5.367 0.013 20.706 1.00 77.56 115 ARG A N 1
ATOM 909 C CA . ARG A 1 115 ? -4.947 -0.822 19.571 1.00 77.56 115 ARG A CA 1
ATOM 910 C C . ARG A 1 115 ? -5.108 -0.130 18.212 1.00 77.56 115 ARG A C 1
ATOM 912 O O . ARG A 1 115 ? -4.375 -0.468 17.289 1.00 77.56 115 ARG A O 1
ATOM 919 N N . LEU A 1 116 ? -6.046 0.811 18.073 1.00 82.50 116 LEU A N 1
ATOM 920 C CA . LEU A 1 116 ? -6.208 1.607 16.851 1.00 82.50 116 LEU A CA 1
ATOM 921 C C . LEU A 1 116 ? -5.116 2.670 16.705 1.00 82.50 116 LEU A C 1
ATOM 923 O O . LEU A 1 116 ? -4.727 2.971 15.580 1.00 82.50 116 LEU A O 1
ATOM 927 N N . GLU A 1 117 ? -4.584 3.187 17.815 1.00 84.19 117 GLU A N 1
ATOM 928 C CA . GLU A 1 117 ? -3.406 4.064 17.792 1.00 84.19 117 GLU A CA 1
ATOM 929 C C . GLU A 1 117 ? -2.198 3.312 17.224 1.00 84.19 117 GLU A C 1
ATOM 931 O O . GLU A 1 117 ? -1.589 3.777 16.263 1.00 84.19 117 GLU A O 1
ATOM 936 N N . GLY A 1 118 ? -1.935 2.094 17.712 1.00 86.44 118 GLY A N 1
ATOM 937 C CA . GLY A 1 118 ? -0.867 1.245 17.168 1.00 86.44 118 GLY A CA 1
ATOM 938 C C . GLY A 1 118 ? -1.059 0.900 15.685 1.00 86.44 118 GLY A C 1
ATOM 939 O O . GLY A 1 118 ? -0.098 0.878 14.920 1.00 86.44 118 GLY A O 1
ATOM 940 N N . LEU A 1 119 ? -2.305 0.697 15.240 1.00 86.31 119 LEU A N 1
ATOM 941 C CA . LEU A 1 119 ? -2.612 0.506 13.819 1.00 86.31 119 LEU A CA 1
ATOM 942 C C . LEU A 1 119 ? -2.265 1.746 12.990 1.00 86.31 119 LEU A C 1
ATOM 944 O O . LEU A 1 119 ? -1.710 1.621 11.899 1.00 86.31 119 LEU A O 1
ATOM 948 N N . ARG A 1 120 ? -2.583 2.943 13.492 1.00 87.31 120 ARG A N 1
ATOM 949 C CA . ARG A 1 120 ? -2.239 4.197 12.818 1.00 87.31 120 ARG A CA 1
ATOM 950 C C . ARG A 1 120 ? -0.726 4.360 12.691 1.00 87.31 120 ARG A C 1
ATOM 952 O O . ARG A 1 120 ? -0.270 4.673 11.596 1.00 87.31 120 ARG A O 1
ATOM 959 N N . GLU A 1 121 ? 0.029 4.144 13.764 1.00 87.44 121 GLU A N 1
ATOM 960 C CA . GLU A 1 121 ? 1.496 4.246 13.745 1.00 87.44 121 GLU A CA 1
ATOM 961 C C . GLU A 1 121 ? 2.117 3.256 12.751 1.00 87.44 121 GLU A C 1
ATOM 963 O O . GLU A 1 121 ? 2.971 3.625 11.941 1.00 87.44 121 GLU A O 1
ATOM 968 N N . MET A 1 122 ? 1.628 2.012 12.751 1.00 89.06 122 MET A N 1
ATOM 969 C CA . MET A 1 122 ? 2.025 0.994 11.782 1.00 89.06 122 MET A CA 1
ATOM 970 C C . MET A 1 122 ? 1.760 1.473 10.350 1.00 89.06 122 MET A C 1
ATOM 972 O O . MET A 1 122 ? 2.664 1.417 9.518 1.00 89.06 122 MET A O 1
ATOM 976 N N . LEU A 1 123 ? 0.554 1.977 10.065 1.00 86.44 123 LEU A N 1
ATOM 977 C CA . LEU A 1 123 ? 0.208 2.510 8.749 1.00 86.44 123 LEU A CA 1
ATOM 978 C C . LEU A 1 123 ? 1.143 3.665 8.355 1.00 86.44 123 LEU A C 1
ATOM 980 O O . LEU A 1 123 ? 1.725 3.605 7.280 1.00 86.44 123 LEU A O 1
ATOM 984 N N . GLU A 1 124 ? 1.375 4.661 9.214 1.00 86.75 124 GLU A N 1
ATOM 985 C CA . GLU A 1 124 ? 2.263 5.804 8.919 1.00 86.75 124 GLU A CA 1
ATOM 986 C C . GLU A 1 124 ? 3.708 5.388 8.565 1.00 86.75 124 GLU A C 1
ATOM 988 O O . GLU A 1 124 ? 4.395 6.103 7.830 1.00 86.75 124 GLU A O 1
ATOM 993 N N . SER A 1 125 ? 4.163 4.218 9.027 1.00 87.06 125 SER A N 1
ATOM 994 C CA . SER A 1 125 ? 5.482 3.671 8.683 1.00 87.06 125 SER A CA 1
ATOM 995 C C . SER A 1 125 ? 5.560 3.032 7.285 1.00 87.06 125 SER A C 1
ATOM 997 O O . SER A 1 125 ? 6.639 2.991 6.692 1.00 87.06 125 SER A O 1
ATOM 999 N N . LEU A 1 126 ? 4.440 2.564 6.718 1.00 85.75 126 LEU A N 1
ATOM 1000 C CA . LEU A 1 126 ? 4.429 1.815 5.451 1.00 85.75 126 LEU A CA 1
ATOM 1001 C C . LEU A 1 126 ? 4.909 2.638 4.242 1.00 85.75 126 LEU A C 1
ATOM 1003 O O . LEU A 1 126 ? 5.751 2.125 3.502 1.00 85.75 126 LEU A O 1
ATOM 1007 N N . PRO A 1 127 ? 4.474 3.902 4.037 1.00 84.25 127 PRO A N 1
ATOM 1008 C CA . PRO A 1 127 ? 4.936 4.710 2.908 1.00 84.25 127 PRO A CA 1
ATOM 1009 C C . PRO A 1 127 ? 6.433 5.028 2.957 1.00 84.25 127 PRO A C 1
ATOM 1011 O O . PRO A 1 127 ? 7.015 5.378 1.938 1.00 84.25 127 PRO A O 1
ATOM 1014 N N . GLN A 1 128 ? 7.073 4.929 4.130 1.00 82.38 128 GLN A N 1
ATOM 1015 C CA . GLN A 1 128 ? 8.522 5.123 4.256 1.00 82.38 128 GLN A CA 1
ATOM 1016 C C . GLN A 1 128 ? 9.306 3.908 3.750 1.00 82.38 128 GLN A C 1
ATOM 1018 O O . GLN A 1 128 ? 10.450 4.042 3.322 1.00 82.38 128 GLN A O 1
ATOM 1023 N N . ALA A 1 129 ? 8.699 2.723 3.820 1.00 81.44 129 ALA A N 1
ATOM 1024 C CA . ALA A 1 129 ? 9.310 1.468 3.408 1.00 81.44 129 ALA A CA 1
ATOM 1025 C C . ALA A 1 129 ? 8.941 1.076 1.967 1.00 81.44 129 ALA A C 1
ATOM 1027 O O . ALA A 1 129 ? 9.737 0.416 1.296 1.00 81.44 129 ALA A O 1
ATOM 1028 N N . ARG A 1 130 ? 7.758 1.475 1.476 1.00 80.75 130 ARG A N 1
ATOM 1029 C CA . ARG A 1 130 ? 7.288 1.190 0.113 1.00 80.75 130 ARG A CA 1
ATOM 1030 C C . ARG A 1 130 ? 6.575 2.382 -0.517 1.00 80.75 130 ARG A C 1
ATOM 1032 O O . ARG A 1 130 ? 5.497 2.767 -0.078 1.00 80.75 130 ARG A O 1
ATOM 1039 N N . ASP A 1 131 ? 7.114 2.847 -1.643 1.00 79.19 131 ASP A N 1
ATOM 1040 C CA . ASP A 1 131 ? 6.532 3.931 -2.452 1.00 79.19 131 ASP A CA 1
ATOM 1041 C C . ASP A 1 131 ? 5.188 3.551 -3.109 1.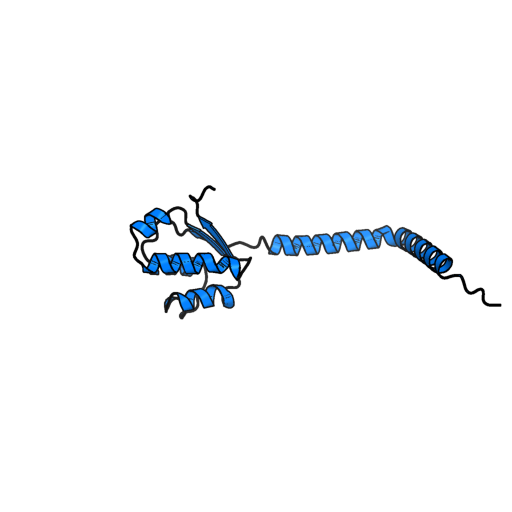00 79.19 131 ASP A C 1
ATOM 1043 O O . ASP A 1 131 ? 4.410 4.420 -3.500 1.00 79.19 131 ASP A O 1
ATOM 1047 N N . ASP A 1 132 ? 4.903 2.250 -3.229 1.00 83.12 132 ASP A N 1
ATOM 1048 C CA . ASP A 1 132 ? 3.669 1.722 -3.826 1.00 83.12 132 ASP A CA 1
ATOM 1049 C C . ASP A 1 132 ? 2.466 1.746 -2.858 1.00 83.12 132 ASP A C 1
ATOM 1051 O O . ASP A 1 132 ? 1.352 1.382 -3.249 1.00 83.12 132 ASP A O 1
ATOM 1055 N N . ILE A 1 133 ? 2.682 2.140 -1.595 1.00 86.12 133 ILE A N 1
ATOM 1056 C CA . ILE A 1 133 ? 1.642 2.263 -0.570 1.00 86.12 133 ILE A CA 1
ATOM 1057 C C . ILE A 1 133 ? 1.416 3.741 -0.267 1.00 86.12 133 ILE A C 1
ATOM 1059 O O . ILE A 1 133 ? 2.303 4.446 0.210 1.00 86.12 133 ILE A O 1
ATOM 1063 N N . LEU A 1 134 ? 0.189 4.205 -0.490 1.00 85.69 134 LEU A N 1
ATOM 1064 C CA . LEU A 1 134 ? -0.222 5.574 -0.204 1.00 85.69 134 LEU A CA 1
ATOM 1065 C C . LEU A 1 134 ? -1.249 5.612 0.918 1.00 85.69 134 LEU A C 1
ATOM 1067 O O . LEU A 1 134 ? -2.177 4.806 0.974 1.00 85.69 134 LEU A O 1
ATOM 1071 N N . ILE A 1 135 ? -1.121 6.609 1.787 1.00 87.25 135 ILE A N 1
ATOM 1072 C CA . ILE A 1 135 ? -2.060 6.841 2.880 1.00 87.25 135 ILE A CA 1
ATOM 1073 C C . ILE A 1 135 ? -2.548 8.277 2.800 1.00 87.25 135 ILE A C 1
ATOM 1075 O O . ILE A 1 135 ? -1.759 9.217 2.717 1.00 87.25 135 ILE A O 1
ATOM 1079 N N . SER A 1 136 ? -3.866 8.444 2.796 1.00 86.06 136 SER A N 1
ATOM 1080 C CA . SER A 1 136 ? -4.519 9.744 2.741 1.00 86.06 136 SER A CA 1
ATOM 1081 C C . SER A 1 136 ? -5.404 9.941 3.963 1.00 86.06 136 SER A C 1
ATOM 1083 O O 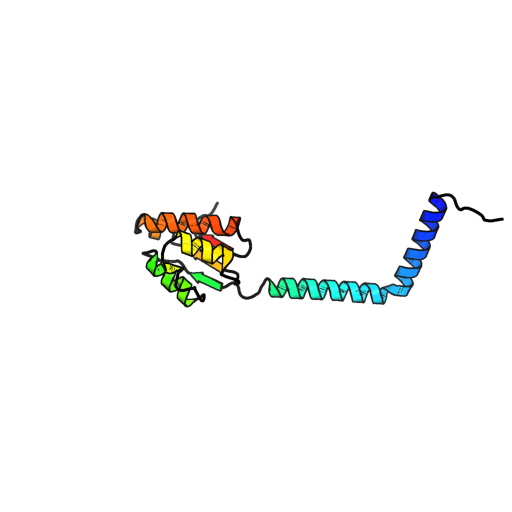. SER A 1 136 ? -6.446 9.295 4.107 1.00 86.06 136 SER A O 1
ATOM 1085 N N . TYR A 1 137 ? -5.002 10.884 4.812 1.00 81.00 137 TYR A N 1
ATOM 1086 C CA . TYR A 1 137 ? -5.823 11.392 5.902 1.00 81.00 137 TYR A CA 1
ATOM 1087 C C . TYR A 1 137 ? -6.581 12.622 5.413 1.00 81.00 137 TYR A C 1
ATOM 1089 O O . TYR A 1 137 ? -5.994 13.673 5.150 1.00 81.00 137 TYR A O 1
ATOM 1097 N N . LYS A 1 138 ? -7.899 12.510 5.245 1.00 66.56 138 LYS A N 1
ATOM 1098 C CA . LYS A 1 138 ? -8.721 13.659 4.852 1.00 66.56 138 LYS A CA 1
ATOM 1099 C C . LYS A 1 138 ? -9.080 14.444 6.114 1.00 66.56 138 LYS A C 1
ATOM 1101 O O . LYS A 1 138 ? -9.997 14.061 6.823 1.00 66.56 138 LYS A O 1
ATOM 1106 N N . GLY A 1 139 ? -8.345 15.516 6.402 1.00 52.94 139 GLY A N 1
ATOM 1107 C CA . GLY A 1 139 ? -8.577 16.338 7.599 1.00 52.94 139 GLY A CA 1
ATOM 1108 C C . GLY A 1 139 ? -7.324 16.986 8.185 1.00 52.94 139 GLY A C 1
ATOM 1109 O O . GLY A 1 139 ? -7.439 17.981 8.889 1.00 52.94 139 GLY A O 1
ATOM 1110 N N . CYS A 1 140 ? -6.129 16.508 7.829 1.00 41.69 140 CYS A N 1
ATOM 1111 C CA . CYS A 1 140 ? -4.893 17.250 8.060 1.00 41.69 140 CYS A CA 1
ATOM 1112 C C . CYS A 1 140 ? -4.678 18.202 6.878 1.00 41.69 140 CYS A C 1
ATOM 1114 O O . CYS A 1 140 ? -3.932 17.897 5.948 1.00 41.69 140 CYS A O 1
ATOM 1116 N N . SER A 1 141 ? -5.392 19.334 6.867 1.00 35.72 141 SER A N 1
ATOM 1117 C CA . SER A 1 141 ? -4.857 20.482 6.137 1.00 35.72 141 SER A CA 1
ATOM 1118 C C . SER A 1 141 ? -3.591 20.912 6.876 1.00 35.72 141 SER A C 1
ATOM 1120 O O . SER A 1 141 ? -3.588 20.988 8.105 1.00 35.72 141 SER A O 1
ATOM 1122 N N . ASN A 1 142 ? -2.518 21.156 6.125 1.00 36.06 142 ASN A N 1
ATOM 1123 C CA . ASN A 1 142 ? -1.521 22.119 6.585 1.00 36.06 142 ASN A CA 1
ATOM 1124 C C . ASN A 1 142 ? -2.190 23.473 6.862 1.00 36.06 142 ASN A C 1
ATOM 1126 O O . ASN A 1 142 ? -3.273 23.728 6.270 1.00 36.06 142 ASN A O 1
#

pLDDT: mean 77.06, std 12.06, range [34.22, 89.06]